Protein AF-A0A6V7IMK3-F1 (afdb_monomer_lite)

Structure (mmCIF, N/CA/C/O backbone):
data_AF-A0A6V7IMK3-F1
#
_entry.id   AF-A0A6V7IMK3-F1
#
loop_
_atom_site.group_PDB
_atom_site.id
_atom_site.type_symbol
_atom_site.label_atom_id
_atom_site.label_alt_id
_atom_site.label_comp_id
_atom_site.label_asym_id
_atom_site.label_entity_id
_atom_site.label_seq_id
_atom_site.pdbx_PDB_ins_code
_atom_site.Cartn_x
_atom_site.Cartn_y
_atom_site.Cartn_z
_atom_site.occupancy
_atom_site.B_iso_or_equiv
_atom_site.auth_seq_id
_atom_site.auth_comp_id
_atom_site.auth_asym_id
_atom_site.auth_atom_id
_atom_site.pdbx_PDB_model_num
ATOM 1 N N . LEU A 1 1 ? -4.761 0.022 -8.267 1.00 71.62 1 LEU A N 1
ATOM 2 C CA . LEU A 1 1 ? -3.454 0.727 -8.391 1.00 71.62 1 LEU A CA 1
ATOM 3 C C . LEU A 1 1 ? -2.737 0.094 -9.578 1.00 71.62 1 LEU A C 1
ATOM 5 O O . LEU A 1 1 ? -2.786 -1.120 -9.656 1.00 71.62 1 LEU A O 1
ATOM 9 N N . GLN A 1 2 ? -2.149 0.842 -10.515 1.00 83.69 2 GLN A N 1
ATOM 10 C CA . GLN A 1 2 ? -1.508 0.248 -11.703 1.00 83.69 2 GLN A CA 1
ATOM 11 C C . GLN A 1 2 ? 0.007 0.474 -11.674 1.00 83.69 2 GLN A C 1
ATOM 13 O O . GLN A 1 2 ?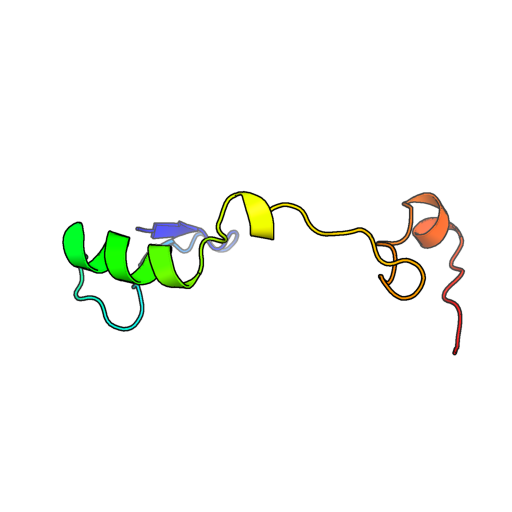 0.458 1.587 -11.405 1.00 83.69 2 GLN A O 1
ATOM 18 N N . TYR A 1 3 ? 0.777 -0.582 -11.939 1.00 89.38 3 TYR A N 1
ATOM 19 C CA . TYR A 1 3 ? 2.236 -0.564 -12.022 1.00 89.38 3 TYR A CA 1
ATOM 20 C C . TYR A 1 3 ? 2.692 -0.683 -13.475 1.00 89.38 3 TYR A C 1
ATOM 22 O O . TYR A 1 3 ? 2.273 -1.593 -14.188 1.00 89.38 3 TYR A O 1
ATOM 30 N N . TYR A 1 4 ? 3.562 0.228 -13.904 1.00 94.56 4 TYR A N 1
ATOM 31 C CA . TYR A 1 4 ? 4.128 0.234 -15.249 1.00 94.56 4 TYR A CA 1
ATOM 32 C C . TYR A 1 4 ? 5.423 -0.587 -15.302 1.00 94.56 4 TYR A C 1
ATOM 34 O O . TYR A 1 4 ? 6.365 -0.296 -14.563 1.00 94.56 4 TYR A O 1
ATOM 42 N N . ARG A 1 5 ? 5.489 -1.589 -16.189 1.00 93.81 5 ARG A N 1
ATOM 43 C CA . ARG A 1 5 ? 6.626 -2.527 -16.299 1.00 93.81 5 ARG A CA 1
ATOM 44 C C . ARG A 1 5 ? 7.720 -2.122 -17.296 1.00 93.81 5 ARG A C 1
ATOM 46 O O . ARG A 1 5 ? 8.695 -2.854 -17.444 1.00 93.81 5 ARG A O 1
ATOM 53 N N . GLY A 1 6 ? 7.618 -0.961 -17.942 1.00 92.69 6 GLY A N 1
ATOM 54 C CA . GLY A 1 6 ? 8.663 -0.470 -18.848 1.00 92.69 6 GLY A CA 1
ATOM 55 C C . GLY A 1 6 ? 8.422 -0.848 -20.307 1.00 92.69 6 GLY A C 1
ATOM 56 O O . GLY A 1 6 ? 7.334 -0.620 -20.806 1.00 92.69 6 GLY A O 1
ATOM 57 N N . ILE A 1 7 ? 9.448 -1.337 -21.015 1.00 92.62 7 ILE A N 1
ATOM 58 C CA . ILE A 1 7 ? 9.352 -1.732 -22.432 1.00 92.62 7 ILE A CA 1
ATOM 59 C C . ILE A 1 7 ? 9.354 -3.269 -22.514 1.00 92.62 7 ILE A C 1
ATOM 61 O O . ILE A 1 7 ? 10.333 -3.875 -22.077 1.00 92.62 7 ILE A O 1
ATOM 65 N N . PRO A 1 8 ? 8.320 -3.905 -23.096 1.00 89.38 8 PRO A N 1
ATOM 66 C CA . PRO A 1 8 ? 7.151 -3.292 -23.735 1.00 89.38 8 PRO A CA 1
ATOM 67 C C . PRO A 1 8 ? 6.190 -2.634 -22.723 1.00 89.38 8 PRO A C 1
ATOM 69 O O . PRO A 1 8 ? 6.135 -3.082 -21.578 1.00 89.38 8 PRO A O 1
ATOM 72 N N . PRO A 1 9 ? 5.440 -1.587 -23.133 1.00 90.94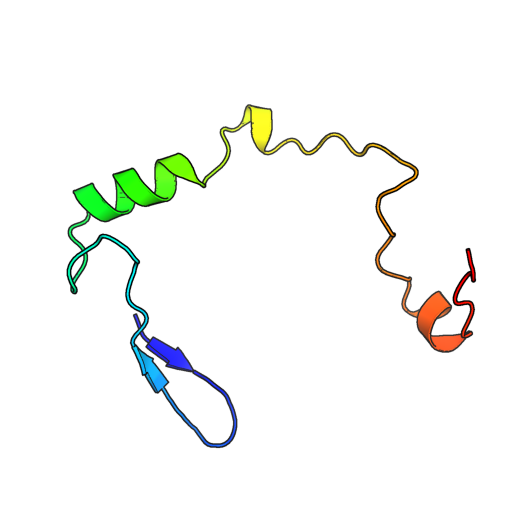 9 PRO A N 1
ATOM 73 C CA . PRO A 1 9 ? 4.560 -0.832 -22.242 1.00 90.94 9 PRO A CA 1
ATOM 74 C C . PRO A 1 9 ? 3.411 -1.701 -21.739 1.00 90.94 9 PRO A C 1
ATOM 76 O O . PRO A 1 9 ? 2.408 -1.897 -22.421 1.00 90.94 9 PRO A O 1
ATOM 79 N N . GLU A 1 10 ? 3.571 -2.205 -20.521 1.00 95.75 10 GLU A N 1
ATOM 80 C CA . GLU A 1 10 ? 2.604 -3.052 -19.834 1.00 95.75 10 GLU A CA 1
ATOM 81 C C . GLU A 1 10 ? 2.216 -2.408 -18.499 1.00 95.75 10 GLU A C 1
ATOM 83 O O . GLU A 1 10 ? 3.078 -2.013 -17.707 1.00 95.75 10 GLU A O 1
ATOM 88 N N . PHE A 1 11 ? 0.908 -2.309 -18.260 1.00 92.06 11 PHE A N 1
ATOM 89 C CA . PHE A 1 11 ? 0.332 -1.877 -16.991 1.00 92.06 11 PHE A CA 1
ATOM 90 C C . PHE A 1 11 ? -0.283 -3.085 -16.299 1.00 92.06 11 PHE A C 1
ATOM 92 O O . PHE A 1 11 ? -1.134 -3.762 -16.872 1.00 92.06 11 PHE A O 1
ATOM 99 N N . VAL A 1 12 ? 0.138 -3.339 -15.064 1.00 90.75 12 VAL A N 1
ATOM 100 C CA . VAL A 1 12 ? -0.375 -4.443 -14.252 1.00 90.75 12 VAL A CA 1
ATOM 101 C C . VAL A 1 12 ? -1.152 -3.874 -13.081 1.00 90.75 12 VAL A C 1
ATOM 103 O O . VAL A 1 12 ? -0.680 -2.966 -12.392 1.00 90.75 12 VAL A O 1
ATOM 106 N N . GLU A 1 13 ? -2.351 -4.398 -12.854 1.00 88.25 13 GLU A N 1
ATOM 107 C CA . GLU A 1 13 ? -3.114 -4.060 -11.665 1.00 88.25 13 GLU A CA 1
ATOM 108 C C . GLU A 1 13 ? -2.455 -4.681 -10.430 1.00 88.25 13 GLU A C 1
ATOM 110 O O . GLU A 1 13 ? -2.190 -5.879 -10.369 1.00 88.25 13 GLU A O 1
ATOM 115 N N . LEU A 1 14 ? -2.141 -3.831 -9.456 1.00 87.75 14 LEU A N 1
ATOM 116 C CA . LEU A 1 14 ? -1.634 -4.246 -8.162 1.00 87.75 14 LEU A CA 1
ATOM 117 C C . LEU A 1 14 ? -2.807 -4.561 -7.243 1.00 87.75 14 LEU A C 1
ATOM 119 O O . LEU A 1 14 ? -3.625 -3.686 -6.935 1.00 87.75 14 LEU A O 1
ATOM 123 N N . GLU A 1 15 ? -2.816 -5.796 -6.763 1.00 88.19 15 GLU A N 1
ATOM 124 C CA . GLU A 1 15 ? -3.724 -6.280 -5.736 1.00 88.19 15 GLU A CA 1
ATOM 125 C C . GLU A 1 15 ? -2.979 -6.389 -4.409 1.00 88.19 15 GLU A C 1
ATOM 127 O O . GLU A 1 15 ? -1.819 -6.806 -4.357 1.00 88.19 15 GLU A O 1
ATOM 132 N N . MET A 1 16 ? -3.640 -6.002 -3.319 1.00 88.69 16 MET A N 1
ATOM 133 C CA . MET A 1 16 ? -3.092 -6.262 -1.995 1.00 88.69 16 MET A CA 1
ATOM 134 C C . MET A 1 16 ? -3.502 -7.658 -1.534 1.00 88.69 16 MET A C 1
ATOM 136 O O . MET A 1 16 ? -4.697 -7.965 -1.563 1.00 88.69 16 MET A O 1
ATOM 140 N N . PRO A 1 17 ? -2.554 -8.478 -1.049 1.00 88.19 17 PRO A N 1
ATOM 141 C CA . PRO A 1 17 ? -2.892 -9.764 -0.462 1.00 88.19 17 PRO A CA 1
ATOM 142 C C . PRO A 1 17 ? -3.844 -9.561 0.722 1.00 88.19 17 PRO A C 1
ATOM 144 O O . PRO A 1 17 ? -3.737 -8.588 1.471 1.00 88.19 17 PRO A O 1
ATOM 147 N N . ASP A 1 18 ? -4.808 -10.470 0.858 1.00 88.00 18 ASP A N 1
ATOM 148 C CA . ASP A 1 18 ? -5.819 -10.462 1.920 1.00 88.00 18 ASP A CA 1
ATOM 149 C C . ASP A 1 18 ? -6.704 -9.195 1.981 1.00 88.00 18 ASP A C 1
ATOM 151 O O . ASP A 1 18 ? -7.305 -8.894 3.021 1.00 88.00 18 ASP A O 1
ATOM 155 N N . CYS A 1 19 ? -6.835 -8.455 0.870 1.00 90.94 19 CYS A N 1
ATOM 156 C CA . CYS A 1 19 ? -7.820 -7.383 0.717 1.00 90.94 19 CYS A CA 1
ATOM 157 C C . CYS A 1 19 ? -8.595 -7.515 -0.605 1.00 90.94 19 CYS A C 1
ATOM 159 O O . CYS A 1 19 ? -7.978 -7.743 -1.641 1.00 90.94 19 CYS A O 1
ATOM 161 N N . PRO A 1 20 ? -9.932 -7.340 -0.616 1.00 90.25 20 PRO A N 1
ATOM 162 C CA . PRO A 1 20 ? -10.678 -7.282 -1.873 1.00 90.25 20 PRO A CA 1
ATOM 163 C C . PRO A 1 20 ? -10.231 -6.092 -2.734 1.00 90.25 20 PRO A C 1
ATOM 165 O O . PRO A 1 20 ? -9.732 -5.102 -2.205 1.00 90.25 20 PRO A O 1
ATOM 168 N N . SER A 1 21 ? -10.451 -6.167 -4.048 1.00 89.56 21 SER A N 1
ATOM 169 C CA . SER A 1 21 ? -10.256 -5.042 -4.968 1.00 89.56 21 SER A CA 1
ATOM 170 C C . SER A 1 21 ? -11.615 -4.432 -5.348 1.00 89.56 21 SER A C 1
ATOM 172 O O . SER A 1 21 ? -12.486 -5.171 -5.811 1.00 89.56 21 SER A O 1
ATOM 174 N N . PRO A 1 22 ? -11.847 -3.119 -5.148 1.00 89.38 22 PRO A N 1
ATOM 175 C CA . PRO A 1 22 ? -10.955 -2.144 -4.516 1.00 89.38 22 PRO A CA 1
ATOM 176 C C . PRO A 1 22 ? -10.844 -2.354 -2.997 1.00 89.38 22 PRO A C 1
ATOM 178 O O . PRO A 1 22 ? -11.828 -2.684 -2.335 1.00 89.38 22 PRO A O 1
ATOM 181 N N . CYS A 1 23 ? -9.658 -2.110 -2.429 1.00 90.81 23 CYS A N 1
ATOM 182 C CA . CYS A 1 23 ? -9.428 -2.339 -1.002 1.00 90.81 23 CYS A CA 1
ATOM 183 C C . CYS A 1 23 ? -10.123 -1.277 -0.137 1.00 90.81 23 CYS A C 1
ATOM 185 O O . CYS A 1 23 ? -9.807 -0.090 -0.262 1.00 90.81 23 CYS A O 1
ATOM 187 N N . PRO A 1 24 ? -11.033 -1.667 0.779 1.00 94.75 24 PRO A N 1
ATOM 188 C CA . PRO A 1 24 ? -11.633 -0.738 1.721 1.00 94.75 24 PRO A CA 1
ATOM 189 C C . PRO A 1 24 ? -10.559 -0.090 2.592 1.00 94.75 24 PRO A C 1
ATOM 191 O O . PRO A 1 24 ? -9.690 -0.783 3.126 1.00 94.75 24 PRO A O 1
ATOM 194 N N . LEU A 1 25 ? -10.671 1.220 2.817 1.00 94.31 25 LEU A N 1
ATOM 195 C CA . LEU A 1 25 ? -9.690 1.997 3.582 1.00 94.31 25 LEU A CA 1
ATOM 196 C C . LEU A 1 25 ? -9.367 1.368 4.948 1.00 94.31 25 LEU A C 1
ATOM 198 O O . LEU A 1 25 ? -8.207 1.276 5.331 1.00 94.31 25 LEU A O 1
ATOM 202 N N . LYS A 1 26 ? -10.379 0.860 5.660 1.00 95.12 26 LYS A N 1
ATOM 203 C CA . LYS A 1 26 ? -10.198 0.191 6.959 1.00 95.12 26 LYS A CA 1
ATOM 204 C C . LYS A 1 26 ? -9.296 -1.047 6.872 1.00 95.12 26 LYS A C 1
ATOM 206 O O . LYS A 1 26 ? -8.485 -1.280 7.763 1.00 95.12 26 LYS A O 1
ATOM 211 N N . ASN A 1 27 ? -9.445 -1.846 5.818 1.00 94.25 27 ASN A N 1
ATOM 212 C CA . ASN A 1 27 ? -8.628 -3.040 5.621 1.00 94.25 27 ASN A CA 1
ATOM 213 C C . ASN A 1 27 ? -7.208 -2.655 5.211 1.00 94.25 27 ASN A C 1
ATOM 215 O O . ASN A 1 27 ? -6.262 -3.256 5.707 1.00 94.25 27 ASN A O 1
ATOM 219 N N . PHE A 1 28 ? -7.075 -1.62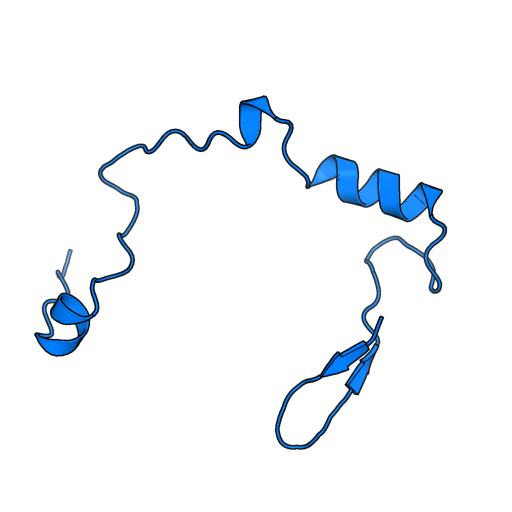7 4.368 1.00 92.75 28 PHE A N 1
ATOM 220 C CA . PHE A 1 28 ? -5.783 -1.070 3.983 1.00 92.75 28 PHE A CA 1
ATOM 221 C C . PHE A 1 28 ? -4.986 -0.608 5.203 1.00 92.75 28 PHE A C 1
ATOM 223 O O . PHE A 1 28 ? -3.879 -1.091 5.415 1.00 92.75 28 PHE A O 1
ATOM 230 N N . VAL A 1 29 ? -5.575 0.240 6.051 1.00 94.50 29 VAL A N 1
ATOM 231 C CA . VAL A 1 29 ? -4.924 0.740 7.273 1.00 94.50 29 VAL A CA 1
ATOM 232 C C . VAL A 1 29 ? -4.461 -0.422 8.155 1.00 94.50 29 VAL A C 1
ATOM 234 O O . VAL A 1 29 ? -3.288 -0.492 8.499 1.00 94.50 29 VAL A O 1
ATOM 237 N N . ARG A 1 30 ? -5.328 -1.415 8.393 1.00 94.12 30 ARG A N 1
ATOM 238 C CA . ARG A 1 30 ? -4.991 -2.602 9.196 1.00 94.12 30 ARG A CA 1
ATOM 239 C C . ARG A 1 30 ? -3.831 -3.431 8.627 1.00 94.12 30 ARG A C 1
ATOM 241 O O . ARG A 1 30 ? -3.128 -4.098 9.383 1.00 94.12 30 ARG A O 1
ATOM 248 N N . LEU A 1 31 ? -3.685 -3.498 7.303 1.00 93.06 31 LEU A N 1
ATOM 249 C CA . LEU A 1 31 ? -2.587 -4.230 6.662 1.00 93.06 31 LEU A CA 1
ATOM 250 C C . LEU A 1 31 ? -1.276 -3.446 6.761 1.00 93.06 31 LEU A C 1
ATOM 252 O O . LEU A 1 31 ? -0.242 -4.028 7.076 1.00 93.06 31 LEU A O 1
ATOM 256 N N . ILE A 1 32 ? -1.338 -2.134 6.545 1.00 91.38 32 ILE A N 1
ATOM 257 C CA . ILE A 1 32 ? -0.178 -1.241 6.567 1.00 91.38 32 ILE A CA 1
ATOM 258 C C . ILE A 1 32 ? 0.377 -1.060 7.985 1.00 91.38 32 ILE A C 1
ATOM 260 O O . ILE A 1 32 ? 1.589 -1.112 8.164 1.00 91.38 32 ILE A O 1
ATOM 264 N N . GLU A 1 33 ? -0.476 -0.953 9.005 1.00 91.81 33 GLU A N 1
ATOM 265 C CA . GLU A 1 33 ? -0.063 -0.852 10.418 1.00 91.81 33 GLU A CA 1
ATOM 266 C C . GLU A 1 33 ? 0.808 -2.025 10.893 1.00 91.81 33 GLU A C 1
ATOM 268 O O . GLU A 1 33 ? 1.581 -1.876 11.830 1.00 91.81 33 GLU A O 1
ATOM 273 N N . LYS A 1 34 ? 0.706 -3.197 10.256 1.00 89.31 34 LYS A N 1
ATOM 274 C CA . LYS A 1 34 ? 1.521 -4.371 10.611 1.00 89.31 34 LYS A CA 1
ATOM 275 C C . LYS A 1 34 ? 2.945 -4.318 10.068 1.00 89.31 34 LYS A C 1
ATOM 277 O O . LYS A 1 34 ? 3.786 -5.084 10.526 1.00 89.31 34 LYS A O 1
ATOM 282 N N . ILE A 1 35 ? 3.177 -3.517 9.031 1.00 90.56 35 ILE A N 1
ATOM 283 C CA . ILE A 1 35 ? 4.448 -3.481 8.297 1.00 90.56 35 ILE A CA 1
ATOM 284 C C . ILE A 1 35 ? 5.152 -2.134 8.415 1.00 90.56 35 ILE A C 1
ATOM 286 O O . ILE A 1 35 ? 6.364 -2.065 8.228 1.00 90.56 35 ILE A O 1
ATOM 290 N N . VAL A 1 36 ? 4.404 -1.063 8.686 1.00 91.06 36 VAL A N 1
ATOM 291 C CA . VAL A 1 36 ? 4.974 0.256 8.927 1.00 91.06 36 VAL A CA 1
ATOM 292 C C . VAL A 1 36 ? 5.549 0.258 10.339 1.00 91.06 36 VAL A C 1
ATOM 294 O O . VAL A 1 36 ? 4.804 0.001 11.284 1.00 91.06 36 VAL A O 1
ATOM 297 N N . PRO A 1 37 ? 6.854 0.527 10.492 1.00 89.50 37 PRO A N 1
ATOM 298 C CA . PRO A 1 37 ? 7.475 0.580 11.803 1.00 89.50 37 PRO A CA 1
ATOM 299 C C . PRO A 1 37 ? 6.887 1.726 12.624 1.00 89.50 37 PRO A C 1
ATOM 301 O O . PRO A 1 37 ? 6.519 2.777 12.084 1.00 89.50 37 PRO A O 1
ATOM 304 N N . SER A 1 38 ? 6.850 1.541 13.940 1.00 87.25 38 SER A N 1
ATOM 305 C CA . SER A 1 38 ? 6.650 2.655 14.866 1.00 87.25 38 SER A CA 1
ATOM 306 C C . SER A 1 38 ? 7.792 3.676 14.748 1.00 87.25 38 SER A C 1
ATOM 308 O O . SER A 1 38 ? 8.850 3.401 14.182 1.00 87.25 38 SER A O 1
ATOM 310 N N . GLU A 1 39 ? 7.594 4.882 15.281 1.00 82.19 39 GLU A N 1
ATOM 311 C CA . GLU A 1 39 ? 8.601 5.951 15.216 1.00 82.19 39 GLU A CA 1
ATOM 312 C C . GLU A 1 39 ? 9.930 5.549 15.880 1.00 82.19 39 GLU A C 1
ATOM 314 O O . GLU A 1 39 ? 11.006 5.837 15.360 1.00 82.19 39 GLU A O 1
ATOM 319 N N . GLU A 1 40 ? 9.856 4.820 16.992 1.00 78.88 40 GLU A N 1
ATOM 320 C CA . GLU A 1 40 ? 11.018 4.272 17.694 1.00 78.88 40 GLU A CA 1
ATOM 321 C C . GLU A 1 40 ? 11.744 3.188 16.879 1.00 78.88 40 GLU A C 1
ATOM 323 O O . GLU A 1 40 ? 12.975 3.142 16.874 1.00 78.88 40 GLU A O 1
ATOM 328 N N . GLU A 1 41 ? 11.007 2.361 16.131 1.00 78.38 41 GLU A N 1
ATOM 329 C CA . GLU A 1 41 ? 11.555 1.309 15.263 1.00 78.38 41 GLU A CA 1
ATOM 330 C C . GLU A 1 41 ? 12.085 1.848 13.930 1.00 78.38 41 GLU A C 1
ATOM 332 O O . GLU A 1 41 ? 12.976 1.248 13.324 1.00 78.38 41 GLU A O 1
ATOM 337 N N . 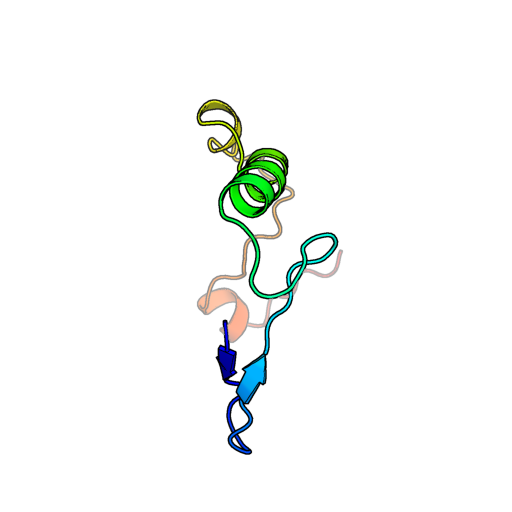ALA A 1 42 ? 11.571 2.990 13.469 1.00 81.62 42 ALA A N 1
ATOM 338 C CA . ALA A 1 42 ? 12.054 3.662 12.265 1.00 81.62 42 ALA A CA 1
ATOM 339 C C . ALA A 1 42 ? 13.516 4.125 12.414 1.00 81.62 42 ALA A C 1
ATOM 341 O O . ALA A 1 42 ? 14.222 4.332 11.420 1.00 81.62 42 ALA A O 1
ATOM 342 N N . LEU A 1 43 ? 13.999 4.248 13.655 1.00 81.06 43 LEU A N 1
ATOM 343 C CA . LEU A 1 43 ? 15.396 4.500 13.976 1.00 81.06 43 LEU A CA 1
ATOM 344 C C . 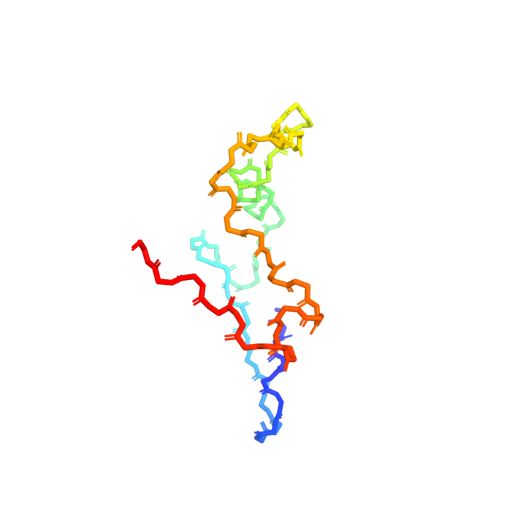LEU A 1 43 ? 16.212 3.205 13.846 1.00 81.06 43 LEU A C 1
ATOM 346 O O . LEU A 1 43 ? 16.538 2.532 14.823 1.00 81.06 43 LEU A O 1
ATOM 350 N N . CYS A 1 44 ? 16.618 2.875 12.621 1.00 75.44 44 CYS A N 1
ATOM 351 C CA . CYS A 1 44 ? 17.605 1.822 12.396 1.00 75.44 44 CYS A CA 1
ATOM 352 C C . CYS A 1 44 ? 18.933 2.187 13.084 1.00 75.44 44 CYS A C 1
ATOM 354 O O . CYS A 1 44 ? 19.709 3.005 12.577 1.00 75.44 44 CYS A O 1
ATOM 356 N N . ALA A 1 45 ? 19.236 1.550 14.220 1.00 67.94 45 ALA A N 1
ATOM 357 C CA . ALA A 1 45 ? 20.563 1.609 14.817 1.00 67.94 45 ALA A CA 1
ATOM 358 C C . ALA A 1 45 ? 21.572 1.049 13.804 1.00 67.94 45 ALA A C 1
ATOM 360 O O . ALA A 1 45 ? 21.552 -0.143 13.490 1.00 67.94 45 ALA A O 1
ATOM 361 N N . LYS A 1 46 ? 22.455 1.903 13.272 1.00 63.50 46 LYS A N 1
ATOM 362 C CA . LYS A 1 46 ? 23.581 1.474 12.433 1.00 63.50 46 LYS A CA 1
ATOM 363 C C . LYS A 1 46 ? 24.490 0.560 13.259 1.00 63.50 46 LYS A C 1
ATOM 365 O O . LYS A 1 46 ? 25.414 1.031 13.914 1.00 63.50 46 LYS A O 1
ATOM 370 N N . LYS A 1 47 ? 24.238 -0.747 13.240 1.00 55.62 47 LYS A N 1
ATOM 371 C CA . LYS A 1 47 ? 25.206 -1.746 13.691 1.00 55.62 47 LYS A CA 1
ATOM 372 C C . LYS A 1 47 ? 26.205 -1.945 12.552 1.00 55.62 47 LYS A C 1
ATOM 374 O O . LYS A 1 47 ? 25.916 -2.666 11.603 1.00 55.62 47 LYS A O 1
ATOM 379 N N . SER A 1 48 ? 27.355 -1.283 12.602 1.00 52.03 48 SER A N 1
ATOM 380 C CA . SER A 1 48 ? 28.528 -1.774 11.869 1.00 52.03 48 SER A CA 1
ATOM 381 C C . SER A 1 48 ? 29.178 -2.908 12.681 1.00 52.03 48 SER A C 1
ATOM 383 O O . SER A 1 48 ? 29.104 -2.863 13.911 1.00 52.03 48 SER A O 1
ATOM 385 N N . PRO A 1 49 ? 29.792 -3.926 12.042 1.00 50.28 49 PRO A N 1
ATOM 386 C CA . PRO A 1 49 ? 30.331 -3.914 10.686 1.00 50.28 49 PRO A CA 1
ATOM 387 C C . PRO A 1 49 ? 29.842 -5.081 9.803 1.00 50.28 49 PRO A C 1
ATOM 389 O O . PRO A 1 49 ? 30.654 -5.696 9.142 1.00 50.28 49 PRO A O 1
ATOM 392 N N . ASP A 1 50 ? 28.542 -5.377 9.737 1.00 52.06 50 ASP A N 1
ATOM 393 C CA . ASP A 1 50 ? 28.024 -6.396 8.792 1.00 52.06 50 ASP A CA 1
ATOM 394 C C . ASP A 1 50 ? 26.794 -5.923 8.005 1.00 52.06 50 ASP A C 1
ATOM 396 O O . ASP A 1 50 ? 26.067 -6.697 7.383 1.00 52.06 50 ASP A O 1
ATOM 400 N N . SER A 1 51 ? 26.568 -4.612 7.951 1.00 50.28 51 SER A N 1
ATOM 401 C CA . SER A 1 51 ? 25.905 -4.047 6.785 1.00 50.28 51 SER A CA 1
ATOM 402 C C . SER A 1 51 ? 26.908 -4.163 5.645 1.00 50.28 51 SER A C 1
ATOM 404 O O . SER A 1 51 ? 27.878 -3.404 5.637 1.00 50.28 51 SER A O 1
ATOM 406 N N . LYS A 1 52 ? 26.712 -5.093 4.701 1.00 52.97 52 LYS A N 1
ATOM 407 C CA . LYS A 1 52 ? 27.356 -4.988 3.386 1.00 52.97 52 LYS A CA 1
ATOM 408 C C . LYS A 1 52 ? 27.045 -3.584 2.887 1.00 52.97 52 LYS A C 1
ATOM 410 O O . LYS A 1 52 ? 25.917 -3.298 2.489 1.00 52.97 52 LYS A O 1
ATOM 415 N N . SER A 1 53 ? 28.013 -2.687 3.035 1.00 56.03 53 SER A N 1
ATOM 416 C CA . SER A 1 53 ? 27.921 -1.335 2.530 1.00 56.03 53 SER A CA 1
ATOM 417 C C . SER A 1 53 ? 27.652 -1.487 1.050 1.00 56.03 53 SER A C 1
ATOM 419 O O . SER A 1 53 ? 28.384 -2.207 0.367 1.00 56.03 53 SER A O 1
ATOM 421 N N . MET A 1 54 ? 26.588 -0.856 0.565 1.00 53.97 54 MET A N 1
ATOM 422 C CA . MET A 1 54 ? 26.430 -0.667 -0.865 1.00 53.97 54 MET A CA 1
ATOM 423 C C . MET A 1 54 ? 27.759 -0.084 -1.364 1.00 53.97 54 MET A C 1
ATOM 425 O O . MET A 1 54 ? 28.182 0.939 -0.813 1.00 53.97 54 MET A O 1
ATOM 429 N N . PRO A 1 55 ? 28.4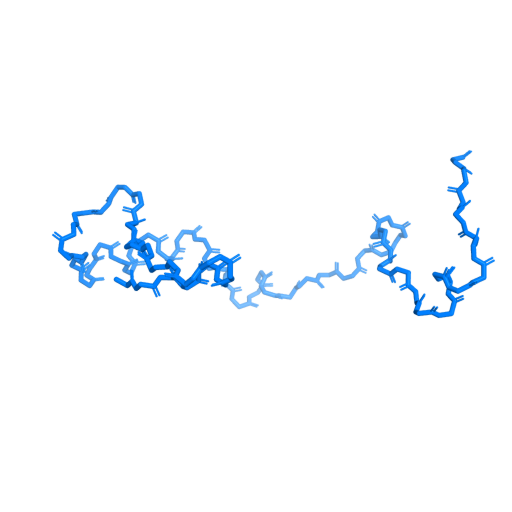81 -0.781 -2.261 1.00 64.56 55 PRO A N 1
ATOM 430 C CA . PRO A 1 55 ? 29.823 -0.371 -2.634 1.00 64.56 55 PRO A CA 1
ATOM 431 C C . PRO A 1 55 ? 29.750 1.048 -3.182 1.00 64.56 55 PRO A C 1
ATOM 433 O O . PRO A 1 55 ? 28.823 1.386 -3.927 1.00 64.56 55 PRO A O 1
ATOM 436 N N . SER A 1 56 ? 30.702 1.892 -2.788 1.00 64.94 56 SER A N 1
ATOM 437 C CA . SER A 1 56 ? 30.822 3.211 -3.397 1.00 64.94 56 SER A CA 1
ATOM 438 C C . SER A 1 56 ? 30.969 3.036 -4.908 1.00 64.94 56 SER A C 1
ATOM 440 O O . SER A 1 56 ? 31.528 2.042 -5.375 1.00 64.94 56 SER A O 1
ATOM 442 N N . ALA A 1 57 ? 30.533 4.019 -5.696 1.00 63.75 57 ALA A N 1
ATOM 443 C CA . ALA A 1 57 ? 30.777 4.013 -7.138 1.00 63.75 57 ALA A CA 1
ATOM 444 C C . ALA A 1 57 ? 32.273 3.799 -7.457 1.00 63.75 57 ALA A C 1
ATOM 446 O O . ALA A 1 57 ? 32.610 3.111 -8.416 1.00 63.75 57 ALA A O 1
ATOM 447 N N . ALA A 1 58 ? 33.169 4.303 -6.602 1.00 65.38 58 ALA A N 1
ATOM 448 C CA . ALA A 1 58 ? 34.607 4.067 -6.708 1.00 65.38 58 ALA A CA 1
ATOM 449 C C . ALA A 1 58 ? 35.007 2.589 -6.499 1.00 65.38 58 ALA A C 1
ATOM 451 O O . ALA A 1 58 ? 35.901 2.093 -7.186 1.00 65.38 58 ALA A O 1
ATOM 452 N N . ASP A 1 59 ? 34.331 1.866 -5.605 1.00 67.94 59 ASP A N 1
ATOM 453 C CA . ASP A 1 59 ? 34.596 0.447 -5.330 1.00 67.94 59 ASP A CA 1
ATOM 454 C C . ASP A 1 59 ? 34.119 -0.441 -6.488 1.00 67.94 59 ASP A C 1
ATOM 456 O O . ASP A 1 59 ? 34.782 -1.414 -6.848 1.00 67.94 59 ASP A O 1
ATOM 460 N N . ILE A 1 60 ? 33.012 -0.056 -7.133 1.00 65.56 60 ILE A N 1
ATOM 461 C CA . ILE A 1 60 ? 32.500 -0.722 -8.338 1.00 65.56 60 ILE A CA 1
ATOM 462 C C . ILE A 1 60 ? 33.485 -0.546 -9.503 1.00 65.56 60 ILE A C 1
ATOM 464 O O . ILE A 1 60 ? 33.793 -1.511 -10.200 1.00 65.56 60 ILE A O 1
ATOM 468 N N . ILE A 1 61 ? 34.017 0.666 -9.696 1.00 70.88 61 ILE A N 1
ATOM 469 C CA . ILE A 1 61 ? 34.931 0.977 -10.810 1.00 70.88 61 ILE A CA 1
ATOM 470 C C . ILE A 1 61 ? 36.297 0.299 -10.629 1.00 70.88 61 ILE A C 1
ATOM 472 O O . ILE A 1 61 ? 36.940 -0.070 -11.609 1.00 70.88 61 ILE A O 1
ATOM 476 N N . THR A 1 62 ? 36.748 0.115 -9.386 1.00 71.56 62 THR A N 1
ATOM 477 C CA . THR A 1 62 ? 38.077 -0.447 -9.088 1.00 71.56 62 THR A CA 1
ATOM 478 C C . THR A 1 62 ? 38.086 -1.963 -8.875 1.00 71.56 62 THR A C 1
ATOM 480 O O . THR A 1 62 ? 39.158 -2.538 -8.688 1.00 71.56 62 THR A O 1
ATOM 483 N N . GLY A 1 63 ? 36.927 -2.630 -8.938 1.00 63.16 63 GLY A N 1
ATOM 484 C CA . GLY A 1 63 ? 36.830 -4.094 -8.966 1.00 63.16 63 GLY A CA 1
ATOM 485 C C . GLY A 1 63 ? 37.261 -4.805 -7.678 1.00 63.16 63 GLY A C 1
ATOM 486 O O . GLY A 1 63 ? 37.543 -6.003 -7.707 1.00 63.16 63 GLY A O 1
ATOM 487 N N . LYS A 1 64 ? 37.310 -4.109 -6.536 1.00 62.81 64 LYS A N 1
ATOM 488 C CA . LYS A 1 64 ? 37.638 -4.715 -5.235 1.00 62.81 64 LYS A CA 1
ATOM 489 C C . LYS A 1 64 ? 36.418 -5.410 -4.628 1.00 62.81 64 LYS A C 1
ATOM 491 O O . LYS A 1 64 ? 35.830 -4.941 -3.658 1.00 62.81 64 LYS A O 1
ATOM 496 N N . PHE A 1 65 ? 36.054 -6.562 -5.180 1.00 60.78 65 PHE A N 1
ATOM 497 C CA . PHE A 1 65 ? 35.206 -7.517 -4.471 1.00 60.78 65 PHE A CA 1
ATOM 498 C C . PHE A 1 65 ? 36.072 -8.266 -3.454 1.00 60.78 65 PHE A C 1
ATOM 500 O O . PHE A 1 65 ? 36.942 -9.050 -3.828 1.00 60.78 65 PHE A O 1
ATOM 507 N N . VAL A 1 66 ? 35.858 -8.003 -2.164 1.00 54.78 66 VAL A N 1
ATOM 508 C CA . VAL A 1 66 ? 36.451 -8.796 -1.079 1.00 54.78 66 VAL A CA 1
ATOM 509 C C . VAL A 1 66 ? 35.881 -10.214 -1.185 1.00 54.78 66 VAL A C 1
ATOM 511 O O . VAL A 1 66 ? 34.678 -10.419 -1.022 1.00 54.78 66 VAL A O 1
ATOM 514 N N . HIS A 1 67 ? 36.733 -11.179 -1.532 1.00 42.41 67 HIS A N 1
ATOM 515 C CA . HIS A 1 67 ? 36.466 -12.597 -1.299 1.00 42.41 67 HIS A CA 1
ATOM 516 C C . HIS A 1 67 ? 36.622 -12.842 0.208 1.00 42.41 67 HIS A C 1
ATOM 518 O O . HIS A 1 67 ? 37.554 -12.302 0.800 1.00 42.41 67 HIS A O 1
ATOM 524 N N . LEU A 1 68 ? 35.653 -13.567 0.776 1.00 45.06 68 LEU A N 1
ATOM 525 C CA . LEU A 1 68 ? 35.479 -13.890 2.200 1.00 45.06 68 LEU A CA 1
ATOM 526 C C . LEU A 1 68 ? 36.784 -14.175 2.957 1.00 45.06 68 LEU A C 1
ATOM 528 O O . LEU A 1 68 ? 37.631 -14.912 2.404 1.00 45.06 68 LEU A O 1
#

Radius of gyration: 19.84 Å; chains: 1; bounding box: 50×20×41 Å

pLDDT: mean 78.48, std 15.69, range [42.41, 95.75]

Secondary structure (DSSP, 8-state):
-EEE--SS--EEE---TTSPSSPPHHHHHHHHTTTSPPTTTTS----TTSS-PPPPHHHHHHT-----

InterPro domains:
  IPR029033 Histidine phosphatase superfamily [G3DSA:3.40.50.1240] (1-57)
  IPR029033 Histidine phosphatase superfamily [SSF53254] (3-44)

Sequence (68 aa):
LQYYRGIPPEFVELEMPDCPSPCPLKNFVRLIEKIVPSEEEALCAKKSPDSKSMPSAADIITGKFVHL

Organism: NCBI:txid1563983

Foldseek 3Di:
DWDFPPPVTDIDDDDDPPADVVGDPVVVVVVVVVPDDDPVRVPPDPDDDPPPPPDDPVCVVVVPDDDD